Protein AF-A0ABD4TEL4-F1 (afdb_monomer_lite)

Sequence (162 aa):
MDKYVPAIMGFFGTRIMNVHFVIMKDADYSDPAYLLTTYSESMSRLLQTKRRRDISIEHDPADRIISMVSDRDDRFSFHFHFIFIPQSLEKAIVEKSLEMYRSFSRSGTAIVSEDPHKALNDIACHQGFHDKEALIRHAVRERWFRDEDWYTELIRRMTSRI

Organism: NCBI:txid106207

Secondary structure (DSSP, 8-state):
-TTTHHHHHTTTTSS--SEEEEEEEE-TT--HHHHHHHHHHHHHHHHHHTT--SEEEEEETTTTEEEEEESS-TT-EEEEEEEEESS-HHHHHHHHHHHH-GGGTTTHHHHHTS-HHHHHHHHHHHTT-SSHHHHHHHHHHTTTTTTSHHHHHHHHHHHS--

Foldseek 3Di:
DVVCLVVVVVCQVPPDFEAEDEDEEECCQPDLLVVLVVVQVVSVVVCVVVVPPQWDWDADSVQSKIKIAGVVDRRHMYIYGYQYDNHDPLLVLLVLLCVVPVVCVPPSVVLNPDDSLVSLQVSCVVVVHPGSVSSVVVCVVVVSCVVPPSVVVVVVVVPPPD

pLDDT: mean 82.78, std 11.19, range [51.12, 93.44]

Structure (mmCIF, N/CA/C/O backbone):
data_AF-A0ABD4TEL4-F1
#
_entry.id   AF-A0ABD4TEL4-F1
#
loop_
_atom_site.group_PDB
_atom_site.id
_atom_site.type_symbol
_atom_site.label_atom_id
_atom_site.label_alt_id
_atom_site.label_comp_id
_atom_site.label_asym_id
_atom_site.label_entity_id
_atom_site.label_seq_id
_atom_site.pdbx_PDB_ins_code
_atom_site.Cartn_x
_atom_site.Cartn_y
_atom_site.Cartn_z
_atom_site.occupancy
_atom_site.B_iso_or_equiv
_atom_site.auth_seq_id
_atom_site.auth_comp_id
_atom_site.auth_asym_id
_atom_site.auth_atom_id
_atom_site.pdbx_PDB_model_num
ATOM 1 N N . MET A 1 1 ? 6.627 7.604 -4.243 1.00 55.12 1 MET A N 1
ATOM 2 C CA . MET A 1 1 ? 7.483 6.577 -4.881 1.00 55.12 1 MET A CA 1
ATOM 3 C C . MET A 1 1 ? 8.765 7.196 -5.413 1.00 55.12 1 MET A C 1
ATOM 5 O O . MET A 1 1 ? 9.833 6.634 -5.213 1.00 55.12 1 MET A O 1
ATOM 9 N N . ASP A 1 2 ? 8.672 8.405 -5.955 1.00 54.28 2 ASP A N 1
ATOM 10 C CA . ASP A 1 2 ? 9.750 9.168 -6.599 1.00 54.28 2 ASP A CA 1
ATOM 11 C C . ASP A 1 2 ? 11.035 9.331 -5.776 1.00 54.28 2 ASP A C 1
ATOM 13 O O . ASP A 1 2 ? 12.112 9.466 -6.344 1.00 54.28 2 ASP A O 1
ATOM 17 N N . LYS A 1 3 ? 10.952 9.273 -4.440 1.00 59.34 3 LYS A N 1
ATOM 18 C CA . LYS A 1 3 ? 12.123 9.318 -3.552 1.00 59.34 3 LYS A CA 1
ATOM 19 C C . LYS A 1 3 ? 12.911 8.000 -3.503 1.00 59.34 3 LYS A C 1
ATOM 21 O O . LYS A 1 3 ? 14.124 8.033 -3.327 1.00 59.34 3 LYS A O 1
ATOM 26 N N . TYR A 1 4 ? 12.243 6.853 -3.642 1.00 61.16 4 TYR A N 1
ATOM 27 C CA . TYR A 1 4 ? 12.841 5.528 -3.418 1.00 61.16 4 TYR A CA 1
ATOM 28 C C . TYR A 1 4 ? 13.228 4.822 -4.714 1.00 61.16 4 TYR A C 1
ATOM 30 O O . TYR A 1 4 ? 14.255 4.151 -4.746 1.00 61.16 4 TYR A O 1
ATOM 38 N N . VAL A 1 5 ? 12.476 5.028 -5.800 1.00 65.19 5 VAL A N 1
ATOM 39 C CA . VAL A 1 5 ? 12.795 4.430 -7.108 1.00 65.19 5 VAL A CA 1
ATOM 40 C C . VAL A 1 5 ? 14.215 4.797 -7.580 1.00 65.19 5 VAL A C 1
ATOM 42 O O . VAL A 1 5 ? 14.942 3.884 -7.958 1.00 65.19 5 VAL A O 1
ATOM 45 N N . PRO A 1 6 ? 14.708 6.051 -7.463 1.00 62.44 6 PRO A N 1
ATOM 46 C CA . PRO A 1 6 ? 16.094 6.374 -7.813 1.00 62.44 6 PRO A CA 1
ATOM 47 C C . PRO A 1 6 ? 17.143 5.614 -6.990 1.00 62.44 6 PRO A C 1
ATOM 49 O O . PRO A 1 6 ? 18.202 5.288 -7.519 1.00 62.44 6 PRO A O 1
ATOM 52 N N . ALA A 1 7 ? 16.863 5.335 -5.712 1.00 66.00 7 ALA A N 1
ATOM 53 C CA . ALA A 1 7 ? 17.758 4.555 -4.861 1.00 66.00 7 ALA A CA 1
ATOM 54 C C . ALA A 1 7 ? 17.756 3.077 -5.277 1.00 66.00 7 ALA A C 1
ATOM 56 O O . ALA A 1 7 ? 18.819 2.479 -5.405 1.00 66.00 7 ALA A O 1
ATOM 57 N N . ILE A 1 8 ? 16.578 2.518 -5.573 1.00 64.81 8 ILE A N 1
ATOM 58 C CA . ILE A 1 8 ? 16.414 1.136 -6.048 1.00 64.81 8 ILE A CA 1
ATOM 59 C C . ILE A 1 8 ? 17.104 0.941 -7.410 1.00 64.81 8 ILE A C 1
ATOM 61 O O . ILE A 1 8 ? 17.803 -0.045 -7.624 1.00 64.81 8 ILE A O 1
ATOM 65 N N . MET A 1 9 ? 17.028 1.939 -8.294 1.00 64.44 9 MET A N 1
ATOM 66 C CA . MET A 1 9 ? 17.723 1.947 -9.588 1.00 64.44 9 MET A CA 1
ATOM 67 C C . MET A 1 9 ? 19.253 1.860 -9.483 1.00 64.44 9 MET A C 1
ATOM 69 O O . MET A 1 9 ? 19.904 1.408 -10.428 1.00 64.44 9 MET A O 1
ATOM 73 N N . GLY A 1 10 ? 19.834 2.300 -8.362 1.00 60.75 10 GLY A N 1
ATOM 74 C CA . GLY A 1 10 ? 21.269 2.187 -8.090 1.00 60.75 10 GLY A CA 1
ATOM 75 C C . GLY A 1 10 ? 21.739 0.748 -7.857 1.00 60.75 10 GLY A C 1
ATOM 76 O O . GLY A 1 10 ? 22.934 0.485 -7.952 1.00 60.75 10 GLY A O 1
ATOM 77 N N . PHE A 1 11 ? 20.817 -0.185 -7.595 1.00 62.38 11 PHE A N 1
ATOM 78 C CA . PHE A 1 11 ? 21.132 -1.596 -7.367 1.00 62.38 11 PHE A CA 1
ATOM 79 C C . PHE A 1 11 ? 21.108 -2.446 -8.645 1.00 62.38 11 PHE A C 1
ATOM 81 O O . PHE A 1 11 ? 21.633 -3.561 -8.630 1.00 62.38 11 PHE A O 1
ATOM 88 N N . PHE A 1 12 ? 20.566 -1.939 -9.758 1.00 58.88 12 PHE A N 1
ATOM 89 C CA . PHE A 1 12 ? 20.635 -2.627 -11.052 1.00 58.88 12 PHE A CA 1
ATOM 90 C C . PHE A 1 12 ? 22.095 -2.798 -11.494 1.00 58.88 12 PHE A C 1
ATOM 92 O O . PHE A 1 12 ? 22.794 -1.805 -11.698 1.00 58.88 12 PHE A O 1
ATOM 99 N N . GLY A 1 13 ? 22.544 -4.048 -11.651 1.00 54.66 13 GLY A N 1
ATOM 100 C CA . GLY A 1 13 ? 23.935 -4.397 -11.977 1.00 54.66 13 GLY A CA 1
ATOM 101 C C . GLY A 1 13 ? 24.850 -4.616 -10.761 1.00 54.66 13 GLY A C 1
ATOM 102 O O . GLY A 1 13 ? 26.052 -4.821 -10.928 1.00 54.66 13 GLY A O 1
ATOM 103 N N . THR A 1 14 ? 24.309 -4.584 -9.538 1.00 61.31 14 THR A N 1
ATOM 104 C CA . THR A 1 14 ? 24.995 -5.086 -8.329 1.00 61.31 14 THR A CA 1
ATOM 105 C C . THR A 1 14 ? 24.768 -6.598 -8.169 1.00 61.31 14 THR A C 1
ATOM 107 O O . THR A 1 14 ? 24.066 -7.192 -8.969 1.00 61.31 14 THR A O 1
ATOM 110 N N . ARG A 1 15 ? 25.334 -7.267 -7.151 1.00 61.31 15 ARG A N 1
ATOM 111 C CA . ARG A 1 15 ? 25.176 -8.732 -6.946 1.00 61.31 15 ARG A CA 1
ATOM 112 C C . ARG A 1 15 ? 23.744 -9.198 -6.626 1.00 61.31 15 ARG A C 1
ATOM 114 O O . ARG A 1 15 ? 23.533 -10.399 -6.486 1.00 61.31 15 ARG A O 1
ATOM 121 N N . ILE A 1 16 ? 22.796 -8.283 -6.432 1.00 64.00 16 ILE A N 1
ATOM 122 C CA . ILE A 1 16 ? 21.438 -8.620 -6.008 1.00 64.00 16 ILE A CA 1
ATOM 123 C C . ILE A 1 16 ? 20.578 -8.869 -7.251 1.00 64.00 16 ILE A C 1
ATOM 125 O O . ILE A 1 16 ? 20.446 -7.995 -8.103 1.00 64.00 16 ILE A O 1
ATOM 129 N N . MET A 1 17 ? 20.028 -10.076 -7.336 1.00 77.50 17 MET A N 1
ATOM 130 C CA . MET A 1 17 ? 19.238 -10.593 -8.455 1.00 77.50 17 MET A CA 1
ATOM 131 C C . MET A 1 17 ? 17.813 -10.854 -7.959 1.00 77.50 17 MET A C 1
ATOM 133 O O . MET A 1 17 ? 17.655 -11.239 -6.801 1.00 77.50 17 MET A O 1
ATOM 137 N N . ASN A 1 18 ? 16.812 -10.640 -8.814 1.00 82.19 18 ASN A N 1
ATOM 138 C CA . ASN A 1 18 ? 15.388 -10.907 -8.556 1.00 82.19 18 ASN A CA 1
ATOM 139 C C . ASN A 1 18 ? 14.886 -10.430 -7.178 1.00 82.19 18 ASN A C 1
ATOM 141 O O . ASN A 1 18 ? 14.655 -11.218 -6.261 1.00 82.19 18 ASN A O 1
ATOM 145 N N . VAL A 1 19 ? 14.733 -9.117 -7.007 1.00 85.94 19 VAL A N 1
ATOM 146 C CA . VAL A 1 19 ? 14.310 -8.526 -5.727 1.00 85.94 19 VAL A CA 1
ATOM 147 C C . VAL A 1 19 ? 12.814 -8.265 -5.716 1.00 85.94 19 VAL A C 1
ATOM 149 O O . VAL A 1 19 ? 12.284 -7.627 -6.620 1.00 85.94 19 VAL A O 1
ATOM 152 N N . HIS A 1 20 ? 12.145 -8.667 -4.641 1.00 86.88 20 HIS A N 1
ATOM 153 C CA . HIS A 1 20 ? 10.714 -8.454 -4.459 1.00 86.88 20 HIS A CA 1
ATOM 154 C C . HIS A 1 20 ? 10.451 -7.444 -3.343 1.00 86.88 20 HIS A C 1
ATOM 156 O O . HIS A 1 20 ? 10.895 -7.614 -2.208 1.00 86.88 20 HIS A O 1
ATOM 162 N N . PHE A 1 21 ? 9.703 -6.393 -3.663 1.00 87.44 21 PHE A N 1
ATOM 163 C CA . PHE A 1 21 ? 9.213 -5.410 -2.706 1.00 87.44 21 PHE A CA 1
ATOM 164 C C . PHE A 1 21 ? 7.707 -5.550 -2.550 1.00 87.44 21 PHE A C 1
ATOM 166 O O . PHE A 1 21 ? 6.975 -5.516 -3.537 1.00 87.44 21 PHE A O 1
ATOM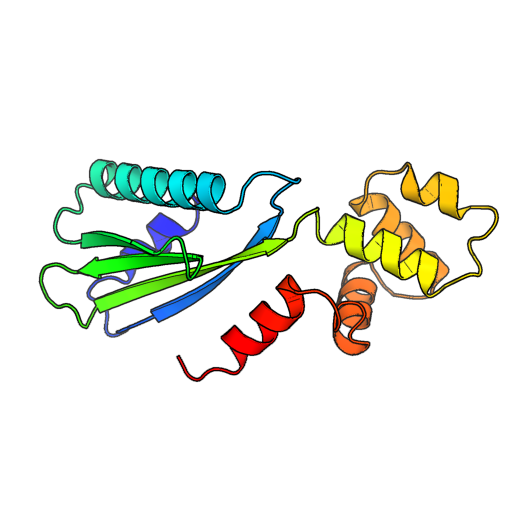 173 N N . VAL A 1 22 ? 7.240 -5.623 -1.307 1.00 89.38 22 VAL A N 1
ATOM 174 C CA . VAL A 1 22 ? 5.821 -5.463 -0.985 1.00 89.38 22 VAL A CA 1
ATOM 175 C C . VAL A 1 22 ? 5.578 -3.997 -0.650 1.00 89.38 22 VAL A C 1
ATOM 177 O O . VAL A 1 22 ? 6.208 -3.446 0.253 1.00 89.38 22 VAL A O 1
ATOM 180 N N . ILE A 1 23 ? 4.691 -3.352 -1.402 1.00 89.69 23 ILE A N 1
ATOM 181 C CA . ILE A 1 23 ? 4.377 -1.933 -1.267 1.00 89.69 23 ILE A CA 1
ATOM 182 C C . ILE A 1 23 ? 2.939 -1.787 -0.804 1.00 89.69 23 ILE A C 1
ATOM 184 O O . ILE A 1 23 ? 2.006 -2.083 -1.543 1.0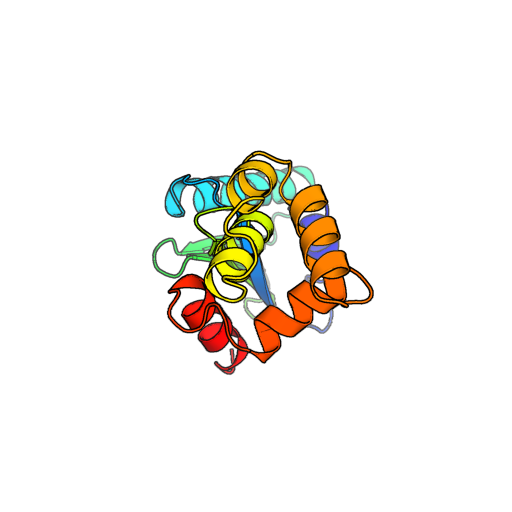0 89.69 23 ILE A O 1
ATOM 188 N N . MET A 1 24 ? 2.770 -1.258 0.403 1.00 88.44 24 MET A N 1
ATOM 189 C CA . MET A 1 24 ? 1.460 -0.898 0.933 1.00 88.44 24 MET A CA 1
ATOM 190 C C . MET A 1 24 ? 1.163 0.572 0.643 1.00 88.44 24 MET A C 1
ATOM 192 O O . MET A 1 24 ? 2.006 1.447 0.883 1.00 88.44 24 MET A O 1
ATOM 196 N N . LYS A 1 25 ? -0.023 0.839 0.095 1.00 90.00 25 LYS A N 1
ATOM 197 C CA . LYS A 1 25 ? -0.489 2.189 -0.224 1.00 90.00 25 LYS A CA 1
ATOM 198 C C . LYS A 1 25 ? -1.952 2.373 0.121 1.00 90.00 25 LYS A C 1
ATOM 200 O O . LYS A 1 25 ? -2.767 1.520 -0.204 1.00 90.00 25 LYS A O 1
ATOM 205 N N . ASP A 1 26 ? -2.264 3.524 0.695 1.00 89.19 26 ASP A N 1
ATOM 206 C CA . ASP A 1 26 ? -3.639 3.985 0.827 1.00 89.19 26 ASP A CA 1
ATOM 207 C C . ASP A 1 26 ? -4.174 4.318 -0.573 1.00 89.19 26 ASP A C 1
ATOM 209 O O . ASP A 1 26 ? -3.488 4.959 -1.377 1.00 89.19 26 ASP A O 1
ATOM 213 N N . ALA A 1 27 ? -5.362 3.808 -0.890 1.00 88.06 27 ALA A N 1
ATOM 214 C CA . ALA A 1 27 ? -6.033 4.043 -2.163 1.00 88.06 27 ALA A CA 1
ATOM 215 C C . ALA A 1 27 ? -6.961 5.257 -2.116 1.00 88.06 27 ALA A C 1
ATOM 217 O O . ALA A 1 27 ? -7.311 5.787 -3.168 1.00 88.06 27 ALA A O 1
ATOM 218 N N . ASP A 1 28 ? -7.393 5.660 -0.917 1.00 85.25 28 ASP A N 1
ATOM 219 C CA . ASP A 1 28 ? -8.412 6.690 -0.699 1.00 85.25 28 ASP A CA 1
ATOM 220 C C . ASP A 1 28 ? -9.629 6.491 -1.617 1.00 85.25 28 ASP A C 1
ATOM 222 O O . ASP A 1 28 ? -10.120 7.420 -2.255 1.00 85.25 28 ASP A O 1
ATOM 226 N N . TYR A 1 29 ? -10.085 5.238 -1.716 1.00 83.62 29 TYR A N 1
ATOM 227 C CA . TYR A 1 29 ? -11.177 4.776 -2.579 1.00 83.62 29 TYR 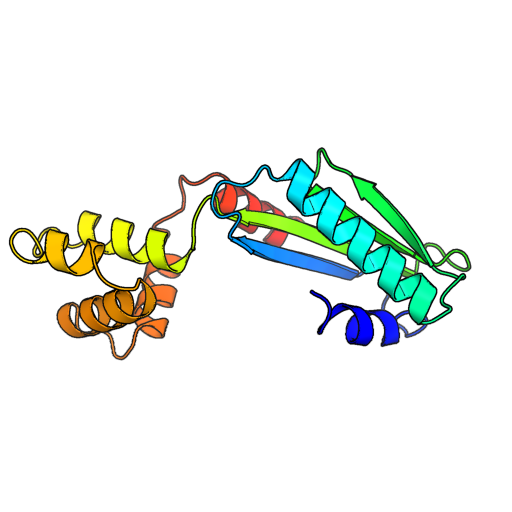A CA 1
ATOM 228 C C . TYR A 1 29 ? -10.958 4.943 -4.093 1.00 83.62 29 TYR A C 1
ATOM 230 O O . TYR A 1 29 ? -11.886 4.739 -4.877 1.00 83.62 29 TYR A O 1
ATOM 238 N N . SER A 1 30 ? -9.740 5.263 -4.528 1.00 89.25 30 SER A N 1
ATOM 239 C CA . SER A 1 30 ? -9.367 5.253 -5.944 1.00 89.25 30 SER A CA 1
ATOM 240 C C . SER A 1 30 ? -9.272 3.824 -6.479 1.00 89.25 30 SER A C 1
ATOM 242 O O . SER A 1 30 ? -8.913 2.894 -5.755 1.00 89.25 30 SER A O 1
ATOM 244 N N . ASP A 1 31 ? -9.536 3.659 -7.775 1.00 89.81 31 ASP A N 1
ATOM 245 C CA . ASP A 1 31 ? -9.389 2.373 -8.458 1.00 89.81 31 ASP A CA 1
ATOM 246 C C . ASP A 1 31 ? -7.917 1.891 -8.435 1.00 89.81 31 ASP A C 1
ATOM 248 O O . ASP A 1 31 ? -7.032 2.588 -8.950 1.00 89.81 31 ASP A O 1
ATOM 252 N N . PRO A 1 32 ? -7.628 0.695 -7.880 1.00 88.94 32 PRO A N 1
ATOM 253 C CA . PRO A 1 32 ? -6.292 0.104 -7.883 1.00 88.94 32 PRO A CA 1
ATOM 254 C C . PRO A 1 32 ? -5.631 0.022 -9.263 1.00 88.94 32 PRO A C 1
ATOM 256 O O . PRO A 1 32 ? -4.422 0.234 -9.360 1.00 88.94 32 PRO A O 1
ATOM 259 N N . ALA A 1 33 ? -6.390 -0.266 -10.327 1.00 89.69 33 ALA A N 1
ATOM 260 C CA . ALA A 1 33 ? -5.825 -0.393 -11.674 1.00 89.69 33 ALA A CA 1
ATOM 261 C C . ALA A 1 33 ? -5.336 0.962 -12.210 1.00 89.69 33 ALA A C 1
ATOM 263 O O . ALA A 1 33 ? -4.245 1.069 -12.785 1.00 89.69 33 ALA A O 1
ATOM 264 N N . TYR A 1 34 ? -6.107 2.018 -11.951 1.00 90.88 34 TYR A N 1
ATOM 265 C CA . TYR A 1 34 ? -5.714 3.392 -12.245 1.00 90.88 34 TYR A CA 1
ATOM 266 C C . TYR A 1 34 ? -4.460 3.818 -11.463 1.00 90.88 34 TYR A C 1
ATOM 268 O O . TYR A 1 34 ? -3.515 4.368 -12.042 1.00 90.88 34 TYR A O 1
ATOM 276 N N . LEU A 1 35 ? -4.408 3.525 -10.158 1.00 91.06 35 LEU A N 1
ATOM 277 C CA . LEU A 1 35 ? -3.244 3.842 -9.323 1.00 91.06 35 LEU A CA 1
ATOM 278 C C . LEU A 1 35 ? -1.985 3.130 -9.824 1.00 91.06 35 LEU A C 1
ATOM 280 O O . LEU A 1 35 ? -0.930 3.751 -9.952 1.00 91.06 35 LEU A O 1
ATOM 284 N N . LEU A 1 36 ? -2.093 1.840 -10.140 1.00 91.69 36 LEU A N 1
ATOM 285 C CA . LEU A 1 36 ? -0.979 1.037 -10.635 1.00 91.69 36 LEU A CA 1
ATOM 286 C C . LEU A 1 36 ? -0.441 1.564 -11.971 1.00 91.69 36 LEU A C 1
ATOM 288 O O . LEU A 1 36 ? 0.771 1.729 -12.123 1.00 91.69 36 LEU A O 1
ATOM 292 N N . THR A 1 37 ? -1.337 1.936 -12.889 1.00 91.31 37 THR A N 1
ATOM 293 C CA . THR A 1 37 ? -0.972 2.586 -14.157 1.00 91.31 37 THR A CA 1
ATOM 294 C C . THR A 1 37 ? -0.208 3.887 -13.900 1.00 91.31 37 THR A C 1
ATOM 296 O O . THR A 1 37 ? 0.883 4.084 -14.433 1.00 91.31 37 THR A O 1
ATOM 299 N N . THR A 1 38 ? -0.705 4.727 -12.988 1.00 91.00 38 THR A N 1
ATOM 300 C CA . THR A 1 38 ? -0.052 5.991 -12.607 1.00 91.00 38 THR A CA 1
ATOM 301 C C . THR A 1 38 ? 1.356 5.768 -12.039 1.00 91.00 38 THR A C 1
ATOM 303 O O . THR A 1 38 ? 2.296 6.507 -12.360 1.00 91.00 38 THR A O 1
ATOM 306 N N . TYR A 1 39 ? 1.540 4.736 -11.209 1.00 91.00 39 TYR A N 1
ATOM 307 C CA . TYR A 1 39 ? 2.857 4.369 -10.686 1.00 91.00 39 TYR A CA 1
ATOM 308 C C . TYR A 1 39 ? 3.797 3.880 -11.793 1.00 91.00 39 TYR A C 1
ATOM 310 O O . TYR A 1 39 ? 4.951 4.314 -11.830 1.00 91.00 39 TYR A O 1
ATOM 318 N N . SER A 1 40 ? 3.314 3.036 -12.706 1.00 91.38 40 SER A N 1
ATOM 319 C CA . SER A 1 40 ? 4.095 2.505 -13.832 1.00 91.38 40 SER A CA 1
ATOM 320 C C . SER A 1 40 ? 4.573 3.614 -14.777 1.00 91.38 40 SER A C 1
ATOM 322 O O . SER A 1 40 ? 5.758 3.693 -15.122 1.00 91.38 40 SER A O 1
ATOM 324 N N . GLU A 1 41 ? 3.691 4.557 -15.115 1.00 91.25 41 GLU A N 1
ATOM 325 C CA . GLU A 1 41 ? 4.034 5.727 -15.927 1.00 91.25 41 GLU A CA 1
ATOM 326 C C . GLU A 1 41 ? 5.064 6.627 -15.235 1.00 91.25 41 GLU A C 1
ATOM 328 O O . GLU A 1 41 ? 6.010 7.109 -15.867 1.00 91.25 41 GLU A O 1
ATOM 333 N N . SER A 1 42 ? 4.916 6.835 -13.924 1.00 89.50 42 SER A N 1
ATOM 334 C CA . SER A 1 42 ? 5.847 7.644 -13.131 1.00 89.50 42 SER A CA 1
ATOM 335 C C . SER A 1 42 ? 7.242 7.014 -13.081 1.00 89.50 42 SER A C 1
ATOM 337 O O . SER A 1 42 ? 8.243 7.709 -13.281 1.00 89.50 42 SER A O 1
ATOM 339 N N . MET A 1 43 ? 7.325 5.692 -12.890 1.00 88.56 43 MET A N 1
ATOM 340 C CA . MET A 1 43 ? 8.590 4.953 -12.969 1.00 88.56 43 MET A CA 1
ATOM 341 C C . MET A 1 43 ? 9.212 5.051 -14.366 1.00 88.56 43 MET A C 1
ATOM 343 O O . MET A 1 43 ? 10.404 5.337 -14.487 1.00 88.56 43 MET A O 1
ATOM 347 N N . SER A 1 44 ? 8.406 4.900 -15.419 1.00 89.12 44 SER A N 1
ATOM 348 C CA . SER A 1 44 ? 8.857 5.003 -16.813 1.00 89.12 44 SER A CA 1
ATOM 349 C C . SER A 1 44 ? 9.440 6.378 -17.122 1.00 89.12 44 SER A C 1
ATOM 351 O O . SER A 1 44 ? 10.542 6.495 -17.664 1.00 89.12 44 SER A O 1
ATOM 353 N N . ARG A 1 45 ? 8.752 7.443 -16.701 1.00 88.62 45 ARG A N 1
ATOM 354 C CA . ARG A 1 45 ? 9.228 8.823 -16.851 1.00 88.62 45 ARG A CA 1
ATOM 355 C C . ARG A 1 45 ? 10.537 9.053 -16.100 1.00 88.62 45 ARG A C 1
ATOM 357 O O . ARG A 1 45 ? 11.428 9.745 -16.601 1.00 88.62 45 ARG A O 1
ATOM 364 N N . LEU A 1 46 ? 10.689 8.458 -14.919 1.00 85.81 46 LEU A N 1
ATOM 365 C CA . LEU A 1 46 ? 11.919 8.554 -14.141 1.00 85.81 46 LEU A CA 1
ATOM 366 C C . LEU A 1 46 ? 13.093 7.844 -14.838 1.00 85.81 46 LEU A C 1
ATOM 368 O O . LEU A 1 46 ? 14.174 8.432 -14.924 1.00 85.81 46 LEU A O 1
ATOM 372 N N . LEU A 1 47 ? 12.886 6.639 -15.385 1.00 84.88 47 LEU A N 1
ATOM 373 C CA . LEU A 1 47 ? 13.898 5.916 -16.170 1.00 84.88 47 LEU A CA 1
ATOM 374 C C . LEU A 1 47 ? 14.381 6.741 -17.366 1.00 84.88 47 LEU A C 1
ATOM 376 O O . LEU A 1 47 ? 15.589 6.918 -17.557 1.00 84.88 47 LEU A O 1
ATOM 380 N N . GLN A 1 48 ? 13.437 7.312 -18.121 1.00 85.75 48 GLN A N 1
ATOM 381 C CA . GLN A 1 48 ? 13.726 8.196 -19.251 1.00 85.75 48 GLN A CA 1
ATOM 382 C C . GLN A 1 48 ? 14.547 9.414 -18.813 1.00 85.75 48 GLN A C 1
ATOM 384 O O . GLN A 1 48 ? 15.593 9.702 -19.399 1.00 85.75 48 GLN A O 1
ATOM 389 N N . THR A 1 49 ? 14.129 10.084 -17.736 1.00 86.12 49 THR A N 1
ATOM 390 C CA . THR A 1 49 ? 14.832 11.249 -17.172 1.00 86.12 49 THR A CA 1
ATOM 391 C C . THR A 1 49 ? 16.266 10.905 -16.758 1.00 86.12 49 THR A C 1
ATOM 393 O O . THR A 1 49 ? 17.191 11.687 -16.975 1.00 86.12 49 THR A O 1
ATOM 396 N N . LYS A 1 50 ? 16.478 9.708 -16.201 1.00 82.56 50 LYS A N 1
ATOM 397 C CA . LYS A 1 50 ? 17.798 9.196 -15.801 1.00 82.56 50 LYS A CA 1
ATOM 398 C C . LYS A 1 50 ? 18.584 8.552 -16.948 1.00 82.56 50 LYS A C 1
ATOM 400 O O . LYS A 1 50 ? 19.690 8.071 -16.713 1.00 82.56 50 LYS A O 1
ATOM 405 N N . ARG A 1 51 ? 18.048 8.561 -18.175 1.00 84.50 51 ARG A N 1
ATOM 406 C CA . ARG A 1 51 ? 18.640 7.963 -19.385 1.00 84.50 51 ARG A CA 1
ATOM 407 C C . ARG A 1 51 ? 18.973 6.470 -19.238 1.00 84.50 51 ARG A C 1
ATOM 409 O O . ARG A 1 51 ? 19.898 5.982 -19.886 1.00 84.50 51 ARG A O 1
ATOM 416 N N . ARG A 1 52 ? 18.216 5.740 -18.416 1.00 81.44 52 ARG A N 1
ATOM 417 C CA . ARG A 1 52 ? 18.328 4.282 -18.271 1.00 81.44 52 ARG A CA 1
ATOM 418 C C . ARG A 1 52 ? 17.478 3.619 -19.349 1.00 81.44 52 ARG A C 1
ATOM 420 O O . ARG A 1 52 ? 16.270 3.506 -19.201 1.00 81.44 52 ARG A O 1
ATOM 427 N N . ARG A 1 53 ? 18.121 3.283 -20.469 1.00 82.62 53 ARG A N 1
ATOM 428 C CA . ARG A 1 53 ? 17.510 2.592 -21.624 1.00 82.62 53 ARG A CA 1
ATOM 429 C C . ARG A 1 53 ? 17.766 1.084 -21.616 1.00 82.62 53 ARG A C 1
ATOM 431 O O . ARG A 1 53 ? 17.483 0.424 -22.597 1.00 82.62 53 ARG A O 1
ATOM 438 N N . ASP A 1 54 ? 18.415 0.604 -20.563 1.00 85.62 54 ASP A N 1
ATOM 439 C CA . ASP A 1 54 ? 18.807 -0.781 -20.310 1.00 85.62 54 ASP A CA 1
ATOM 440 C C . ASP A 1 54 ? 17.829 -1.504 -19.370 1.00 85.62 54 ASP A C 1
ATOM 442 O O . ASP A 1 54 ? 18.159 -2.571 -18.848 1.00 85.62 54 ASP A O 1
ATOM 446 N N . ILE A 1 55 ? 16.693 -0.870 -19.076 1.00 87.81 55 ILE A N 1
ATOM 447 C CA . ILE A 1 55 ? 15.672 -1.349 -18.153 1.00 87.81 55 ILE A CA 1
ATOM 448 C C . ILE A 1 55 ? 14.309 -1.153 -18.813 1.00 87.81 55 ILE A C 1
ATOM 450 O O . ILE A 1 55 ? 13.936 -0.020 -19.134 1.00 87.81 55 ILE A O 1
ATOM 454 N N . SER A 1 56 ? 13.557 -2.239 -18.913 1.00 89.31 56 SER A N 1
ATOM 455 C CA . SER A 1 56 ? 12.154 -2.255 -19.304 1.00 89.31 56 SER A CA 1
ATOM 456 C C . SER A 1 56 ? 11.245 -2.265 -18.078 1.00 89.31 56 SER A C 1
ATOM 458 O O . SER A 1 56 ? 11.607 -2.779 -17.016 1.00 89.31 56 SER A O 1
ATOM 460 N N . ILE A 1 57 ? 10.058 -1.672 -18.221 1.00 90.44 57 ILE A N 1
ATOM 461 C CA . ILE A 1 57 ? 8.989 -1.757 -17.223 1.00 90.44 57 ILE A CA 1
ATOM 462 C C . ILE A 1 57 ? 7.886 -2.644 -17.773 1.00 90.44 57 ILE A C 1
ATOM 464 O O . ILE A 1 57 ? 7.343 -2.382 -18.844 1.00 90.44 57 ILE A O 1
ATOM 468 N N . GLU A 1 58 ? 7.539 -3.658 -16.997 1.00 91.00 58 GLU A N 1
ATOM 469 C CA . GLU A 1 58 ? 6.404 -4.533 -17.237 1.00 91.00 58 GLU A CA 1
ATOM 470 C C . GLU A 1 58 ? 5.337 -4.266 -16.179 1.00 91.00 58 GLU A C 1
ATOM 472 O O . GLU A 1 58 ? 5.630 -3.931 -15.027 1.00 91.00 58 GLU A O 1
ATOM 477 N N . HIS A 1 59 ? 4.081 -4.400 -16.581 1.00 87.38 59 HIS A N 1
ATOM 478 C CA . HIS A 1 59 ? 2.924 -4.090 -15.758 1.00 87.38 59 HIS A CA 1
ATOM 479 C C . HIS A 1 59 ? 1.940 -5.252 -15.841 1.00 87.38 59 HIS A C 1
ATOM 481 O O . HIS A 1 59 ? 1.456 -5.563 -16.928 1.00 87.38 59 HIS A O 1
ATOM 487 N N . ASP A 1 60 ? 1.642 -5.857 -14.692 1.00 87.50 60 ASP A N 1
ATOM 488 C CA . ASP A 1 60 ? 0.597 -6.864 -14.534 1.00 87.50 60 ASP A CA 1
ATOM 489 C C . ASP A 1 60 ? -0.526 -6.294 -13.647 1.00 87.50 60 ASP A C 1
ATOM 491 O O . ASP A 1 60 ? -0.403 -6.269 -12.414 1.00 87.50 60 ASP A O 1
ATOM 495 N N . PRO A 1 61 ? -1.622 -5.803 -14.255 1.00 82.56 61 PRO A N 1
ATOM 496 C CA . PRO A 1 61 ? -2.746 -5.247 -13.514 1.00 82.56 61 PRO A CA 1
ATOM 497 C C . PRO A 1 61 ? -3.498 -6.281 -12.676 1.00 82.56 61 PRO A C 1
ATOM 499 O O . PRO A 1 61 ? -4.054 -5.921 -11.637 1.00 82.56 61 PRO A O 1
ATOM 502 N N . ALA A 1 62 ? -3.540 -7.540 -13.123 1.00 83.88 62 ALA A N 1
ATOM 503 C CA . ALA A 1 62 ? -4.306 -8.589 -12.459 1.00 83.88 62 ALA A CA 1
ATOM 504 C C . ALA A 1 62 ? -3.653 -8.957 -11.124 1.00 83.88 62 ALA A C 1
ATOM 506 O O . ALA A 1 62 ? -4.332 -9.028 -10.100 1.00 83.88 62 ALA A O 1
ATOM 507 N N . ASP A 1 63 ? -2.325 -9.083 -11.126 1.00 85.06 63 ASP A N 1
ATOM 508 C CA . ASP A 1 63 ? -1.551 -9.405 -9.928 1.00 85.06 63 ASP A CA 1
ATOM 509 C C . ASP A 1 63 ? -1.076 -8.181 -9.137 1.00 85.06 63 ASP A C 1
ATOM 511 O O . ASP A 1 63 ? -0.477 -8.331 -8.067 1.00 85.06 63 ASP A O 1
ATOM 515 N N . ARG A 1 64 ? -1.373 -6.973 -9.630 1.00 90.56 64 ARG A N 1
ATOM 516 C CA . ARG A 1 64 ? -0.955 -5.681 -9.064 1.00 90.56 64 ARG A CA 1
ATOM 517 C C . ARG A 1 64 ? 0.563 -5.543 -8.952 1.00 90.56 64 ARG A C 1
ATOM 519 O O . ARG A 1 64 ? 1.087 -5.054 -7.946 1.00 90.56 64 ARG A O 1
ATOM 526 N N . ILE A 1 65 ? 1.271 -5.983 -9.990 1.00 91.75 65 ILE A N 1
ATOM 527 C CA . ILE A 1 65 ? 2.734 -5.997 -10.033 1.00 91.75 65 ILE A CA 1
ATOM 528 C C . ILE A 1 65 ? 3.240 -4.996 -11.067 1.00 91.75 65 ILE A C 1
ATOM 530 O O . ILE A 1 65 ? 2.743 -4.914 -12.190 1.00 91.75 65 ILE A O 1
ATOM 534 N N . ILE A 1 66 ? 4.281 -4.259 -10.689 1.00 93.44 66 ILE A N 1
ATOM 535 C CA . ILE A 1 66 ? 5.149 -3.556 -11.635 1.00 93.44 66 ILE A CA 1
ATOM 536 C C . ILE A 1 66 ? 6.524 -4.204 -11.546 1.00 93.44 66 ILE A C 1
ATOM 538 O O . ILE A 1 66 ? 7.079 -4.309 -10.454 1.00 93.44 66 ILE A O 1
ATOM 542 N N . SER A 1 67 ? 7.081 -4.623 -12.675 1.00 92.44 67 SER A N 1
ATOM 543 C CA . SER A 1 67 ? 8.424 -5.195 -12.744 1.00 92.44 67 SER A CA 1
ATOM 544 C C . SER A 1 67 ? 9.341 -4.245 -13.494 1.00 92.44 67 SER A C 1
ATOM 546 O O . SER A 1 67 ? 8.983 -3.714 -14.539 1.00 92.44 67 SER A O 1
ATOM 548 N N . MET A 1 68 ? 10.537 -4.032 -12.966 1.00 90.81 68 MET A N 1
ATOM 549 C CA . MET A 1 68 ? 11.634 -3.400 -13.684 1.00 90.81 68 MET A CA 1
ATOM 550 C C . MET A 1 68 ? 12.642 -4.494 -14.024 1.00 90.81 68 MET A C 1
ATOM 552 O O . MET A 1 68 ? 13.181 -5.119 -13.112 1.00 90.81 68 MET A O 1
ATOM 556 N N . VAL A 1 69 ? 12.896 -4.729 -15.307 1.00 90.00 69 VAL A N 1
ATOM 557 C CA . VAL A 1 69 ? 13.727 -5.842 -15.793 1.00 90.00 69 VAL A CA 1
ATOM 558 C C . VAL A 1 69 ? 14.876 -5.278 -16.610 1.00 90.00 69 VAL A C 1
ATOM 560 O O . VAL A 1 69 ? 14.666 -4.380 -17.422 1.00 90.00 69 VAL A O 1
ATOM 563 N N . SER A 1 70 ? 16.102 -5.753 -16.387 1.00 87.00 70 SER A N 1
ATOM 564 C CA . SER A 1 70 ? 17.220 -5.338 -17.231 1.00 87.00 70 SER A CA 1
ATOM 565 C C . SER A 1 70 ? 17.155 -6.005 -18.602 1.00 87.00 70 SER A C 1
ATOM 567 O O . SER A 1 70 ? 17.102 -7.225 -18.704 1.00 87.00 70 SER A O 1
ATOM 569 N N . ASP A 1 71 ? 17.301 -5.209 -19.660 1.00 85.88 71 ASP A N 1
ATOM 570 C CA . ASP A 1 71 ? 17.329 -5.706 -21.043 1.00 85.88 71 ASP A CA 1
ATOM 571 C C . ASP A 1 71 ? 18.629 -6.459 -21.378 1.00 85.88 71 ASP A C 1
ATOM 573 O O . ASP A 1 71 ? 18.758 -7.067 -22.439 1.00 85.88 71 ASP A O 1
ATOM 577 N N . ARG A 1 72 ? 19.642 -6.365 -20.505 1.00 83.75 72 ARG A N 1
ATOM 578 C CA . ARG A 1 72 ? 20.964 -6.980 -20.707 1.00 83.75 72 ARG A CA 1
ATOM 579 C C . ARG A 1 72 ? 21.090 -8.352 -20.060 1.00 83.75 72 ARG A C 1
ATOM 581 O O . ARG A 1 72 ? 21.899 -9.152 -20.520 1.00 83.75 72 ARG A O 1
ATOM 588 N N . ASP A 1 73 ? 20.367 -8.573 -18.969 1.00 81.38 73 ASP A N 1
ATOM 589 C CA . ASP A 1 73 ? 20.410 -9.790 -18.163 1.00 81.38 73 ASP A CA 1
ATOM 590 C C . ASP A 1 73 ? 19.134 -9.829 -17.311 1.00 81.38 73 ASP A C 1
ATOM 592 O O . ASP A 1 73 ? 18.990 -9.087 -16.336 1.00 81.38 73 ASP A O 1
ATOM 596 N N . ASP A 1 74 ? 18.194 -10.672 -17.733 1.00 76.56 74 ASP A N 1
ATOM 597 C CA . ASP A 1 74 ? 16.841 -10.808 -17.181 1.00 76.56 74 ASP A CA 1
ATOM 598 C C . ASP A 1 74 ? 16.824 -11.250 -15.713 1.00 76.56 74 ASP A C 1
ATOM 600 O O . ASP A 1 74 ? 15.862 -10.996 -14.991 1.00 76.56 74 ASP A O 1
ATOM 604 N N . ARG A 1 75 ? 17.928 -11.826 -15.234 1.00 81.31 75 ARG A N 1
ATOM 605 C CA . ARG A 1 75 ? 18.120 -12.181 -13.828 1.00 81.31 75 ARG A CA 1
ATOM 606 C C . ARG A 1 75 ? 18.242 -10.954 -12.915 1.00 81.31 75 ARG A C 1
ATOM 608 O O . ARG A 1 75 ? 18.208 -11.081 -11.689 1.00 81.31 75 ARG A O 1
ATOM 615 N N . PHE A 1 76 ? 18.438 -9.764 -13.483 1.00 85.56 76 PHE A N 1
ATOM 616 C CA . PHE A 1 76 ? 18.333 -8.503 -12.756 1.00 85.56 76 PHE A CA 1
ATOM 617 C C . PHE A 1 76 ? 16.943 -7.912 -12.942 1.00 85.56 76 PHE A C 1
ATOM 619 O O . PHE A 1 76 ? 16.725 -7.032 -13.780 1.00 85.56 76 PHE A O 1
ATOM 626 N N . SER A 1 77 ? 16.023 -8.366 -12.099 1.00 88.00 77 SER A N 1
ATOM 627 C CA . SER A 1 77 ? 14.682 -7.814 -11.994 1.00 88.00 77 SER A CA 1
ATOM 628 C C . SER A 1 77 ? 14.385 -7.286 -10.590 1.00 88.00 77 SER A C 1
ATOM 630 O O . SER A 1 77 ? 14.919 -7.747 -9.575 1.00 88.00 77 SER A O 1
ATOM 632 N N . PHE A 1 78 ? 13.508 -6.288 -10.537 1.00 89.19 78 PHE A N 1
ATOM 633 C CA . PHE A 1 78 ? 12.904 -5.790 -9.311 1.00 89.19 78 PHE A CA 1
ATOM 634 C C . PHE A 1 78 ? 11.394 -5.796 -9.495 1.00 89.19 78 PHE A C 1
ATOM 636 O O . PHE A 1 78 ? 10.874 -5.161 -10.411 1.00 89.19 78 PHE A O 1
ATOM 643 N N . HIS A 1 79 ? 10.694 -6.497 -8.617 1.00 90.25 79 HIS A N 1
ATOM 644 C CA . HIS A 1 79 ? 9.254 -6.681 -8.675 1.00 90.25 79 HIS A CA 1
ATOM 645 C C . HIS A 1 79 ? 8.594 -5.942 -7.516 1.00 90.25 79 HIS A C 1
ATOM 647 O O . HIS A 1 79 ? 8.893 -6.189 -6.348 1.00 90.25 79 HIS A O 1
ATOM 653 N N . PHE A 1 80 ? 7.673 -5.047 -7.836 1.00 91.94 80 PHE A N 1
ATOM 654 C CA . PHE A 1 80 ? 6.917 -4.248 -6.885 1.00 91.94 80 PHE A CA 1
ATOM 655 C C . PHE A 1 80 ? 5.491 -4.783 -6.803 1.00 91.94 80 PHE A C 1
ATOM 657 O O . PHE A 1 80 ? 4.719 -4.631 -7.744 1.00 91.94 80 PHE A O 1
ATOM 664 N N . HIS A 1 81 ? 5.153 -5.403 -5.677 1.00 92.25 81 HIS A N 1
ATOM 665 C CA . HIS A 1 81 ? 3.849 -6.005 -5.399 1.00 92.25 81 HIS A CA 1
ATOM 666 C C . HIS A 1 81 ? 3.015 -4.993 -4.624 1.00 92.25 81 HIS A C 1
ATOM 668 O O . HIS A 1 81 ? 3.313 -4.715 -3.460 1.00 92.25 81 HIS A O 1
ATOM 674 N N . PHE A 1 82 ? 2.006 -4.408 -5.263 1.00 92.06 82 PHE A N 1
ATOM 675 C CA . PHE A 1 82 ? 1.189 -3.371 -4.645 1.00 92.06 82 PHE A CA 1
ATOM 676 C C . PHE A 1 82 ? -0.006 -3.963 -3.905 1.00 92.06 82 PHE A C 1
ATOM 678 O O . PHE A 1 82 ? -0.832 -4.684 -4.463 1.00 92.06 82 PHE A O 1
ATOM 685 N N . ILE A 1 83 ? -0.133 -3.571 -2.643 1.00 92.12 83 ILE A N 1
ATOM 686 C CA . ILE A 1 83 ? -1.291 -3.839 -1.803 1.00 92.12 83 ILE A CA 1
ATOM 687 C C . ILE A 1 83 ? -1.932 -2.495 -1.491 1.00 92.12 83 ILE A C 1
ATOM 689 O O . ILE A 1 83 ? -1.366 -1.660 -0.783 1.00 92.12 83 ILE A O 1
ATOM 693 N N . PHE A 1 84 ? -3.113 -2.292 -2.062 1.00 90.94 84 PHE A N 1
ATOM 694 C CA . PHE A 1 84 ? -3.894 -1.082 -1.882 1.00 90.94 84 PHE A CA 1
ATOM 695 C C . PHE A 1 84 ? -4.875 -1.266 -0.730 1.00 90.94 84 PHE A C 1
ATOM 697 O O . PHE A 1 84 ? -5.727 -2.154 -0.774 1.00 90.94 84 PHE A O 1
ATOM 704 N N . ILE A 1 85 ? -4.741 -0.433 0.295 1.00 90.00 85 ILE A N 1
ATOM 705 C CA . ILE A 1 85 ? -5.665 -0.366 1.422 1.00 90.00 85 ILE A CA 1
ATOM 706 C C . ILE A 1 85 ? -6.791 0.590 1.003 1.00 90.00 85 ILE A C 1
ATOM 708 O O . ILE A 1 85 ? -6.485 1.715 0.606 1.00 90.00 85 ILE A O 1
ATOM 712 N N . PRO A 1 86 ? -8.075 0.182 1.038 1.00 84.25 86 PRO A N 1
ATOM 713 C CA . PRO A 1 86 ? -9.175 0.991 0.497 1.00 84.25 86 PRO A CA 1
ATOM 714 C C . PRO A 1 86 ? -9.262 2.405 1.084 1.00 84.25 86 PRO A C 1
ATOM 716 O O . PRO A 1 86 ? -9.602 3.351 0.380 1.00 84.25 86 PRO A O 1
ATOM 719 N N . GLN A 1 87 ? -8.906 2.544 2.359 1.00 85.06 87 GLN A N 1
ATOM 720 C CA . GLN A 1 87 ? -8.791 3.809 3.077 1.00 85.06 87 GLN A CA 1
ATOM 721 C C . GLN A 1 87 ? -7.446 3.891 3.799 1.00 85.06 87 GLN A C 1
ATOM 723 O O . GLN A 1 87 ? -6.714 2.905 3.845 1.00 85.06 87 GLN A O 1
ATOM 728 N N . SER A 1 88 ? -7.151 5.035 4.420 1.00 85.94 88 SER A N 1
ATOM 729 C CA . SER A 1 88 ? -5.977 5.163 5.285 1.00 85.94 88 SER A CA 1
ATOM 730 C C . SER A 1 88 ? -5.928 4.069 6.355 1.00 85.94 88 SER A C 1
ATOM 732 O O . SER A 1 88 ? -6.899 3.865 7.095 1.00 85.94 88 SER A O 1
ATOM 734 N N . LEU A 1 89 ? -4.776 3.400 6.475 1.00 85.88 89 LEU A N 1
ATOM 735 C CA . LEU A 1 89 ? -4.540 2.419 7.537 1.00 85.88 89 LEU A CA 1
ATOM 736 C C . LEU A 1 89 ? -4.764 3.022 8.931 1.00 85.88 89 LEU A C 1
ATOM 738 O O . LEU A 1 89 ? -5.325 2.358 9.800 1.00 85.88 89 LEU A O 1
ATOM 742 N N . GLU A 1 90 ? -4.371 4.282 9.142 1.00 88.06 90 GLU A N 1
ATOM 743 C CA . GLU A 1 90 ? -4.588 4.974 10.417 1.00 88.06 90 GLU A CA 1
ATOM 744 C C . GLU A 1 90 ? -6.082 5.053 10.744 1.00 88.06 90 GLU A C 1
ATOM 746 O O . GLU A 1 90 ? -6.503 4.669 11.835 1.00 88.06 90 GLU A O 1
ATOM 751 N N . LYS A 1 91 ? -6.898 5.458 9.764 1.00 87.88 91 LYS A N 1
ATOM 752 C CA . LYS A 1 91 ? -8.355 5.524 9.908 1.00 87.88 91 LYS A CA 1
ATOM 753 C C . LYS A 1 91 ? -8.964 4.149 10.202 1.00 87.88 91 LYS A C 1
ATOM 755 O O . LYS A 1 91 ? -9.781 4.030 11.112 1.00 87.88 91 LYS A O 1
ATOM 760 N N . ALA A 1 92 ? -8.518 3.105 9.503 1.00 88.19 92 ALA A N 1
ATOM 761 C CA . ALA A 1 92 ? -8.983 1.739 9.747 1.00 88.19 92 ALA A CA 1
ATOM 762 C C . ALA A 1 92 ? -8.661 1.256 11.175 1.00 88.19 92 ALA A C 1
ATOM 764 O O . ALA A 1 92 ? -9.473 0.576 11.804 1.00 88.19 92 ALA A O 1
ATOM 765 N N . ILE A 1 93 ? -7.496 1.630 11.719 1.00 90.19 93 ILE A N 1
ATOM 766 C CA . ILE A 1 93 ? -7.109 1.302 13.100 1.00 90.19 93 ILE A CA 1
ATOM 767 C C . ILE A 1 93 ? -7.950 2.082 14.110 1.00 90.19 93 ILE A C 1
ATOM 769 O O . ILE A 1 93 ? -8.338 1.505 15.127 1.00 90.19 93 ILE A O 1
ATOM 773 N N . VAL A 1 94 ? -8.266 3.353 13.847 1.00 89.56 94 VAL A N 1
ATOM 774 C CA . VAL A 1 94 ? -9.177 4.146 14.692 1.00 89.56 94 VAL A CA 1
ATOM 775 C C . VAL A 1 94 ? -10.549 3.476 14.766 1.00 89.56 94 VAL A C 1
ATOM 777 O O . VAL A 1 94 ? -11.028 3.188 15.862 1.00 89.56 94 VAL A O 1
ATOM 780 N N . GLU A 1 95 ? -11.149 3.156 13.620 1.00 88.44 95 GLU A N 1
ATOM 781 C CA . GLU A 1 95 ? -12.466 2.510 13.546 1.00 88.44 95 GLU A CA 1
ATOM 782 C C . GLU A 1 95 ? -12.471 1.160 14.278 1.00 88.44 95 GLU A C 1
ATOM 784 O O . GLU A 1 95 ? -13.299 0.940 15.166 1.00 88.44 95 GLU A O 1
ATOM 789 N N . LYS A 1 96 ? -11.482 0.292 14.012 1.00 89.69 96 LYS A N 1
ATOM 790 C CA . LYS A 1 96 ? -11.355 -0.995 14.714 1.00 89.69 96 LYS A CA 1
ATOM 791 C C . LYS A 1 96 ? -11.118 -0.842 16.210 1.00 89.69 96 LYS A C 1
ATOM 793 O O . LYS A 1 96 ? -11.682 -1.603 16.991 1.00 89.69 96 LYS A O 1
ATOM 798 N N . SER A 1 97 ? -10.334 0.144 16.637 1.00 89.19 97 SER A N 1
ATOM 799 C CA . SER A 1 97 ? -10.119 0.402 18.065 1.00 89.19 97 SER A CA 1
ATOM 800 C C . SER A 1 97 ? -11.432 0.722 18.774 1.00 89.19 97 SER A C 1
ATOM 802 O O . SER A 1 97 ? -11.674 0.226 19.870 1.00 89.19 97 SER A O 1
ATOM 804 N N . LEU A 1 98 ? -12.299 1.522 18.152 1.00 86.88 98 LEU A N 1
ATOM 805 C CA . LEU A 1 98 ? -13.595 1.879 18.728 1.00 86.88 98 LEU A CA 1
ATOM 806 C C . LEU A 1 98 ? -14.553 0.681 18.787 1.00 86.88 98 LEU A C 1
ATOM 808 O O . LEU A 1 98 ? -15.292 0.542 19.763 1.00 86.88 98 LEU A O 1
ATOM 812 N N . GLU A 1 99 ? -14.511 -0.210 17.791 1.00 87.25 99 GLU A N 1
ATOM 813 C CA . GLU A 1 99 ? -15.261 -1.474 17.812 1.00 87.25 99 GLU A CA 1
ATOM 814 C C . GLU A 1 99 ? -14.800 -2.404 18.946 1.00 87.25 99 GLU A C 1
ATOM 816 O O . GLU A 1 99 ? -15.630 -2.982 19.659 1.00 87.25 99 GLU A O 1
ATOM 821 N N . MET A 1 100 ? -13.482 -2.542 19.119 1.00 84.56 100 MET A N 1
ATOM 822 C CA . MET A 1 100 ? -12.868 -3.437 20.104 1.00 84.56 100 MET A CA 1
ATOM 823 C C . MET A 1 100 ? -13.024 -2.907 21.535 1.00 84.56 100 MET A C 1
ATOM 825 O O . MET A 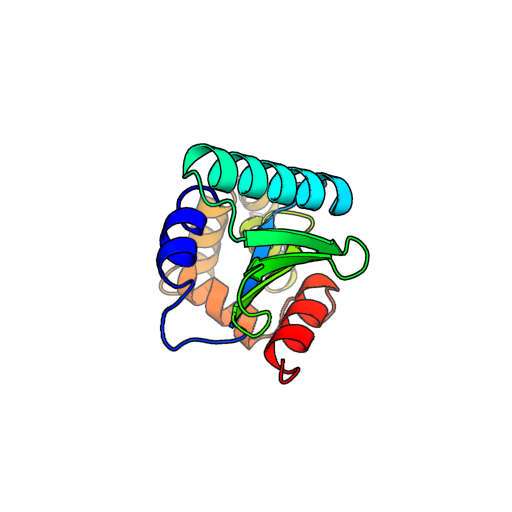1 100 ? -13.364 -3.659 22.450 1.00 84.56 100 MET A O 1
ATOM 829 N N . TYR A 1 101 ? -12.842 -1.601 21.734 1.00 81.50 101 TYR A N 1
ATOM 830 C CA . TYR A 1 101 ? -12.896 -0.937 23.035 1.00 81.50 101 TYR A CA 1
ATOM 831 C C . TYR A 1 101 ? -14.218 -0.184 23.216 1.00 81.50 101 TYR A C 1
ATOM 833 O O . TYR A 1 101 ? -14.239 1.037 23.367 1.00 81.50 101 TYR A O 1
ATOM 841 N N . ARG A 1 102 ? -15.337 -0.926 23.253 1.00 65.81 102 ARG A N 1
ATOM 842 C CA . ARG A 1 102 ? -16.732 -0.431 23.402 1.00 65.81 102 ARG A CA 1
ATOM 843 C C . ARG A 1 102 ? -16.986 0.585 24.542 1.00 65.81 102 ARG A C 1
ATOM 845 O O . ARG A 1 102 ? -18.095 1.104 24.662 1.00 65.81 102 ARG A O 1
ATOM 852 N N . SER A 1 103 ? -15.998 0.882 25.385 1.00 61.97 103 SER A N 1
ATOM 853 C CA . SER A 1 103 ? -16.020 1.910 26.430 1.00 61.97 103 SER A CA 1
ATOM 854 C C . SER A 1 103 ? -16.103 3.354 25.908 1.00 61.97 103 SER A C 1
ATOM 856 O O . SER A 1 103 ? -16.451 4.244 26.680 1.00 61.97 103 SER A O 1
ATOM 858 N N . PHE A 1 104 ? -15.887 3.616 24.614 1.00 61.41 104 PHE A N 1
ATOM 859 C CA . PHE A 1 104 ? -15.970 4.969 24.036 1.00 61.41 104 PHE A CA 1
ATOM 860 C C . PHE A 1 104 ? -17.395 5.491 23.755 1.00 61.41 104 PHE A C 1
ATOM 862 O O . PHE A 1 104 ? -17.550 6.499 23.075 1.00 61.41 104 PHE A O 1
ATOM 869 N N . SER A 1 105 ? -18.461 4.880 24.276 1.00 56.97 105 SER A N 1
ATOM 870 C CA . SER A 1 105 ? -19.853 5.127 23.840 1.00 56.97 105 SER A CA 1
ATOM 871 C C . SER A 1 105 ? -20.379 6.577 23.926 1.00 56.97 105 SER A C 1
ATOM 873 O O . SER A 1 105 ? -21.373 6.883 23.271 1.00 56.97 105 SER A O 1
ATOM 875 N N . ARG A 1 106 ? -19.728 7.491 24.666 1.00 55.56 106 ARG A N 1
ATOM 876 C CA . ARG A 1 106 ? -20.034 8.942 24.644 1.00 55.56 106 ARG A CA 1
ATOM 877 C C . ARG A 1 106 ? -19.009 9.813 23.906 1.00 55.56 106 ARG A C 1
ATOM 879 O O . ARG A 1 106 ? -19.366 10.912 23.497 1.00 55.56 106 ARG A O 1
ATOM 886 N N . SER A 1 107 ? -17.777 9.338 23.721 1.00 59.38 107 SER A N 1
ATOM 887 C CA . SER A 1 107 ? -16.653 10.110 23.149 1.00 59.38 107 SER A CA 1
ATOM 888 C C . SER A 1 107 ? -16.239 9.634 21.752 1.00 59.38 107 SER A C 1
ATOM 890 O O . SER A 1 107 ? -15.505 10.326 21.056 1.00 59.38 107 SER A O 1
ATOM 892 N N . GLY A 1 108 ? -16.697 8.454 21.329 1.00 61.00 108 GLY A N 1
ATOM 893 C CA . GLY A 1 108 ? -16.270 7.797 20.094 1.00 61.00 108 GLY A CA 1
ATOM 894 C C . GLY A 1 108 ? -16.647 8.577 18.839 1.00 61.00 108 GLY A C 1
ATOM 895 O O . GLY A 1 108 ? -15.856 8.637 17.908 1.00 61.00 108 GLY A O 1
ATOM 896 N N . THR A 1 109 ? -17.796 9.258 18.826 1.00 60.03 109 THR A N 1
ATOM 897 C CA . THR A 1 109 ? -18.190 10.124 17.702 1.00 60.03 109 THR A CA 1
ATOM 898 C C . THR A 1 109 ? -17.281 11.342 17.552 1.00 60.03 109 THR A C 1
ATOM 900 O O . THR A 1 109 ? -16.996 11.736 16.425 1.00 60.03 109 THR A O 1
ATOM 903 N N . ALA A 1 110 ? -16.788 11.908 18.660 1.00 61.91 110 ALA A N 1
ATOM 904 C CA . ALA A 1 110 ? -15.823 13.003 18.620 1.00 61.91 110 ALA A CA 1
ATOM 905 C C . ALA A 1 110 ? -14.481 12.518 18.053 1.00 61.91 110 ALA A C 1
ATOM 907 O O . ALA A 1 110 ? -13.960 13.144 17.140 1.00 61.91 110 ALA A O 1
ATOM 908 N N . ILE A 1 111 ? -13.992 11.355 18.500 1.00 65.38 111 ILE A N 1
ATOM 909 C CA . ILE A 1 111 ? -12.725 10.760 18.038 1.00 65.38 111 ILE A CA 1
ATOM 910 C C . ILE A 1 111 ? -12.755 10.441 16.534 1.00 65.38 111 ILE A C 1
ATOM 912 O O . ILE A 1 111 ? -11.786 10.715 15.837 1.00 65.38 111 ILE A O 1
ATOM 916 N N . VAL A 1 112 ? -13.870 9.917 16.009 1.00 64.75 112 VAL A N 1
ATOM 917 C CA . VAL A 1 112 ? -14.019 9.638 14.562 1.00 64.75 112 VAL A CA 1
ATOM 918 C C . VAL A 1 112 ? -14.019 10.918 13.719 1.00 64.75 112 VAL A C 1
ATOM 920 O O . VAL A 1 112 ? -13.647 10.881 12.550 1.00 64.75 112 VAL A O 1
ATOM 923 N N . SER A 1 113 ? -14.436 12.049 14.295 1.00 65.00 113 SER A N 1
ATOM 924 C CA . SER A 1 113 ? -14.433 13.346 13.608 1.00 65.00 113 SER A CA 1
ATOM 925 C C . SER A 1 113 ? -13.081 14.066 13.637 1.00 65.00 113 SER A C 1
ATOM 927 O O . SER A 1 113 ? -12.932 15.098 12.982 1.00 65.00 113 SER A O 1
ATOM 929 N N . GLU A 1 114 ? -12.103 13.546 14.382 1.00 74.31 114 GLU A N 1
ATOM 930 C CA . GLU A 1 114 ? -10.755 14.104 14.430 1.00 74.31 114 GLU A CA 1
ATOM 931 C C . GLU A 1 114 ? -9.864 13.576 13.301 1.00 74.31 114 GLU A C 1
ATOM 933 O O . GLU A 1 114 ? -10.135 12.557 12.665 1.00 74.31 114 GLU A O 1
ATOM 938 N N . ASP A 1 115 ? -8.757 14.280 13.076 1.00 84.69 115 ASP A N 1
ATOM 939 C CA . ASP A 1 115 ? -7.660 13.784 12.253 1.00 84.69 115 ASP A CA 1
ATOM 940 C C . ASP A 1 115 ? -7.205 12.384 12.742 1.00 84.69 115 ASP A C 1
ATOM 942 O O . ASP A 1 115 ? -6.952 12.224 13.944 1.00 84.69 115 ASP A O 1
ATOM 946 N N . PRO A 1 116 ? -7.081 11.369 11.858 1.00 84.50 116 PRO A N 1
ATOM 947 C CA . PRO A 1 116 ? -6.766 9.992 12.254 1.00 84.50 116 PRO A CA 1
ATOM 948 C C . PRO A 1 116 ? -5.484 9.865 13.078 1.00 84.50 116 PRO A C 1
ATOM 950 O O . PRO A 1 116 ? -5.416 9.062 14.010 1.00 84.50 116 PRO A O 1
ATOM 953 N N . HIS A 1 117 ? -4.482 10.694 12.789 1.00 84.06 117 HIS A N 1
ATOM 954 C CA . HIS A 1 117 ? -3.220 10.680 13.509 1.00 84.06 117 HIS A CA 1
ATOM 955 C C . HIS A 1 117 ? -3.387 11.147 14.957 1.00 84.06 117 HIS A C 1
ATOM 957 O O . HIS A 1 117 ? -2.792 10.582 15.883 1.00 84.06 117 HIS A O 1
ATOM 963 N N . LYS A 1 118 ? -4.209 12.178 15.171 1.00 85.81 118 LYS A N 1
ATOM 964 C CA . LYS A 1 118 ? -4.570 12.662 16.507 1.00 85.81 118 LYS A CA 1
ATOM 965 C C . LYS A 1 118 ? -5.426 11.636 17.251 1.00 85.81 118 LYS A C 1
ATOM 967 O O . LYS A 1 118 ? -5.081 11.267 18.372 1.00 85.81 118 LYS A O 1
ATOM 972 N N . ALA A 1 119 ? -6.440 11.088 16.584 1.00 87.31 119 ALA A N 1
ATOM 973 C CA . ALA A 1 119 ? -7.322 10.066 17.139 1.00 87.31 119 ALA A CA 1
ATOM 974 C C . ALA A 1 119 ? -6.553 8.827 17.636 1.00 87.31 119 ALA A C 1
ATOM 976 O O . ALA A 1 119 ? -6.832 8.323 18.724 1.00 87.31 119 ALA A O 1
ATOM 977 N N . LEU A 1 120 ? -5.542 8.357 16.895 1.00 90.12 120 LEU A N 1
ATOM 978 C CA . LEU A 1 120 ? -4.706 7.230 17.325 1.00 90.12 120 LEU A CA 1
ATOM 979 C C . LEU A 1 120 ? -3.930 7.512 18.616 1.00 90.12 120 LEU A C 1
ATOM 981 O O . LEU A 1 120 ? -3.822 6.624 19.462 1.00 90.12 120 LEU A O 1
ATOM 985 N N . ASN A 1 121 ? -3.388 8.723 18.778 1.00 89.12 121 ASN A N 1
ATOM 986 C CA . ASN A 1 121 ? -2.689 9.097 20.010 1.00 89.12 121 ASN A CA 1
ATOM 987 C C . ASN A 1 121 ? -3.655 9.148 21.198 1.00 89.12 121 ASN A C 1
ATOM 989 O O . ASN A 1 121 ? -3.335 8.638 22.273 1.00 89.12 121 ASN A O 1
ATOM 993 N N . ASP A 1 122 ? -4.849 9.701 20.990 1.00 87.50 122 ASP A N 1
ATOM 994 C CA . ASP A 1 122 ? -5.861 9.798 22.037 1.00 87.50 122 ASP A CA 1
ATOM 995 C C . ASP A 1 122 ? -6.348 8.408 22.459 1.00 87.50 122 ASP A C 1
ATOM 997 O O . ASP A 1 122 ? -6.409 8.112 23.655 1.00 87.50 122 ASP A O 1
ATOM 1001 N N . ILE A 1 123 ? -6.614 7.514 21.503 1.00 87.81 123 ILE A N 1
ATOM 1002 C CA . ILE A 1 123 ? -6.974 6.118 21.784 1.00 87.81 123 ILE A CA 1
ATOM 1003 C C . ILE A 1 123 ? -5.843 5.410 22.530 1.00 87.81 123 ILE A C 1
ATOM 1005 O O . ILE A 1 123 ? -6.106 4.749 23.535 1.00 87.81 123 ILE A O 1
ATOM 1009 N N . ALA A 1 124 ? -4.594 5.557 22.077 1.00 89.75 124 ALA A N 1
ATOM 1010 C CA . ALA A 1 124 ? -3.442 4.941 22.727 1.00 89.75 124 ALA A CA 1
ATOM 1011 C C . ALA A 1 124 ? -3.352 5.351 24.205 1.00 89.75 124 ALA A C 1
ATOM 1013 O O . ALA A 1 124 ? -3.262 4.482 25.072 1.00 89.75 124 ALA A O 1
ATOM 1014 N N . CYS A 1 125 ? -3.481 6.649 24.492 1.00 87.88 125 CYS A N 1
ATOM 1015 C CA . CYS A 1 125 ? -3.469 7.191 25.849 1.00 87.88 125 CYS A CA 1
ATOM 1016 C C . CYS A 1 125 ? -4.610 6.622 26.712 1.00 87.88 125 CYS A C 1
ATOM 1018 O O . CYS A 1 125 ? -4.369 6.115 27.807 1.00 87.88 125 CYS A O 1
ATOM 1020 N N . HIS A 1 126 ? -5.846 6.624 26.200 1.00 86.56 126 HIS A N 1
ATOM 1021 C CA . HIS A 1 126 ? -7.013 6.112 26.931 1.00 86.56 126 HIS A CA 1
ATOM 1022 C C . HIS A 1 126 ? -6.928 4.610 27.233 1.00 86.56 126 HIS A C 1
ATOM 1024 O O . HIS A 1 126 ? -7.445 4.164 28.255 1.00 86.56 126 HIS A O 1
ATOM 1030 N N . GLN A 1 127 ? -6.292 3.831 26.356 1.00 86.50 127 GLN A N 1
ATOM 1031 C CA . GLN A 1 127 ? -6.133 2.383 26.518 1.00 86.50 127 GLN A CA 1
ATOM 1032 C C . GLN A 1 127 ? -4.827 1.995 27.237 1.00 86.50 127 GLN A C 1
ATOM 1034 O O . GLN A 1 127 ? -4.520 0.811 27.361 1.00 86.50 127 GLN A O 1
ATOM 1039 N N . GLY A 1 128 ? -4.057 2.973 27.729 1.00 87.88 128 GLY A N 1
ATOM 1040 C CA . GLY A 1 128 ? -2.829 2.732 28.490 1.00 87.88 128 GLY A CA 1
ATOM 1041 C C . GLY A 1 128 ? -1.635 2.270 27.648 1.00 87.88 128 GLY A C 1
ATOM 1042 O O . GLY A 1 128 ? -0.687 1.701 28.190 1.00 87.88 128 GLY A O 1
ATOM 1043 N N . PHE A 1 129 ? -1.655 2.498 26.334 1.00 91.38 129 PHE A N 1
ATOM 1044 C CA . PHE A 1 129 ? -0.478 2.322 25.486 1.00 91.38 129 PHE A CA 1
ATOM 1045 C C . PHE A 1 129 ? 0.476 3.511 25.640 1.00 91.38 129 PHE A C 1
ATOM 1047 O O . PHE A 1 129 ? 0.061 4.640 25.883 1.00 91.38 129 PHE A O 1
ATOM 1054 N N . HIS A 1 130 ? 1.773 3.250 25.460 1.00 88.50 130 HIS A N 1
ATOM 1055 C CA . HIS A 1 130 ? 2.813 4.280 25.544 1.00 88.50 130 HIS A CA 1
ATOM 1056 C C . HIS A 1 130 ? 2.675 5.351 24.448 1.00 88.50 130 HIS A C 1
ATOM 1058 O O . HIS A 1 130 ? 2.900 6.530 24.695 1.00 88.50 130 HIS A O 1
ATOM 1064 N N . ASP A 1 131 ? 2.320 4.931 23.234 1.00 89.75 131 ASP A N 1
ATOM 1065 C CA . ASP A 1 131 ? 2.165 5.787 22.061 1.00 89.75 131 ASP A CA 1
ATOM 1066 C C . ASP A 1 131 ? 1.287 5.099 21.000 1.00 89.75 131 ASP A C 1
ATOM 1068 O O . ASP A 1 131 ? 0.902 3.928 21.133 1.00 89.75 131 ASP A O 1
ATOM 1072 N N . LYS A 1 132 ? 0.983 5.823 19.915 1.00 89.81 132 LYS A N 1
ATOM 1073 C CA . LYS A 1 132 ? 0.238 5.271 18.778 1.00 89.81 132 LYS A CA 1
ATOM 1074 C C . LYS A 1 132 ? 0.939 4.085 18.104 1.00 89.81 132 LYS A C 1
ATOM 1076 O O . LYS A 1 132 ? 0.263 3.195 17.603 1.00 89.81 132 LYS A O 1
ATOM 1081 N N . GLU A 1 133 ? 2.272 4.020 18.112 1.00 91.75 133 GLU A N 1
ATOM 1082 C CA . GLU A 1 133 ? 3.019 2.914 17.494 1.00 91.75 133 GLU A CA 1
ATOM 1083 C C . GLU A 1 133 ? 2.807 1.611 18.273 1.00 91.75 133 GLU A C 1
ATOM 1085 O O . GLU A 1 133 ? 2.668 0.537 17.687 1.00 91.75 133 GLU A O 1
ATOM 1090 N N . ALA A 1 134 ? 2.733 1.691 19.602 1.00 91.62 134 ALA A N 1
ATOM 1091 C CA . ALA A 1 134 ? 2.394 0.571 20.466 1.00 91.62 134 ALA A CA 1
ATOM 1092 C C . ALA A 1 134 ? 0.963 0.076 20.209 1.00 91.62 134 ALA A C 1
ATOM 1094 O O . ALA A 1 134 ? 0.754 -1.139 20.147 1.00 91.62 134 ALA A O 1
ATOM 1095 N N . LEU A 1 135 ? 0.010 0.989 19.985 1.00 91.38 135 LEU A N 1
ATOM 1096 C CA . LEU A 1 135 ? -1.353 0.647 19.566 1.00 91.38 135 LEU A CA 1
ATOM 1097 C C . LEU A 1 135 ? -1.362 -0.049 18.193 1.00 91.38 135 LEU A C 1
ATOM 1099 O O . LEU A 1 135 ? -1.959 -1.115 18.060 1.00 91.38 135 LEU A O 1
ATOM 1103 N N . ILE A 1 136 ? -0.648 0.487 17.196 1.00 89.94 136 ILE A N 1
ATOM 1104 C CA . ILE A 1 136 ? -0.537 -0.111 15.853 1.00 89.94 136 ILE A CA 1
ATOM 1105 C C . ILE A 1 136 ? 0.063 -1.524 15.938 1.00 89.94 136 ILE A C 1
ATOM 1107 O O . ILE A 1 136 ? -0.491 -2.477 15.389 1.00 89.94 136 ILE A O 1
ATOM 1111 N N . ARG A 1 137 ? 1.167 -1.704 16.676 1.00 90.88 137 ARG A N 1
ATOM 1112 C CA . ARG A 1 137 ? 1.776 -3.031 16.892 1.00 90.88 137 ARG A CA 1
ATOM 1113 C C . ARG A 1 137 ? 0.820 -3.989 17.588 1.00 90.88 137 ARG A C 1
ATOM 1115 O O . ARG A 1 137 ? 0.794 -5.175 17.259 1.00 90.88 137 ARG A O 1
ATOM 1122 N N . HIS A 1 138 ? 0.051 -3.494 18.554 1.00 92.12 138 HIS A N 1
ATOM 1123 C CA . HIS A 1 138 ? -0.963 -4.292 19.223 1.00 92.12 138 HIS A CA 1
ATOM 1124 C C . HIS A 1 138 ? -2.064 -4.726 18.243 1.00 92.12 138 HIS A C 1
ATOM 1126 O O . HIS A 1 138 ? -2.354 -5.917 18.195 1.00 92.12 138 HIS A O 1
ATOM 1132 N N . ALA A 1 139 ? -2.576 -3.833 17.391 1.00 90.62 139 ALA A N 1
ATOM 1133 C CA . ALA A 1 139 ? -3.566 -4.169 16.363 1.00 90.62 139 ALA A CA 1
ATOM 1134 C C . ALA A 1 139 ? -3.081 -5.276 15.407 1.00 90.62 139 ALA A C 1
ATOM 1136 O O . ALA A 1 139 ? -3.829 -6.199 15.075 1.00 90.62 139 ALA A O 1
ATOM 1137 N N . VAL A 1 140 ? -1.804 -5.226 15.006 1.00 86.88 140 VAL A N 1
ATOM 1138 C CA . VAL A 1 140 ? -1.178 -6.275 14.182 1.00 86.88 140 VAL A CA 1
ATOM 1139 C C . VAL A 1 140 ? -1.072 -7.597 14.946 1.00 86.88 140 VAL A C 1
ATOM 1141 O O . VAL A 1 140 ? -1.434 -8.643 14.407 1.00 86.88 140 VAL A O 1
ATOM 1144 N N . ARG A 1 141 ? -0.600 -7.569 16.201 1.00 88.94 141 ARG A N 1
ATOM 1145 C CA . ARG A 1 141 ? -0.442 -8.767 17.045 1.00 88.94 141 ARG A CA 1
ATOM 1146 C C . ARG A 1 141 ? -1.776 -9.466 17.309 1.00 88.94 141 ARG A C 1
ATOM 1148 O O . ARG A 1 141 ? -1.843 -10.687 17.212 1.00 88.94 141 ARG A O 1
ATOM 1155 N N . GLU A 1 142 ? -2.818 -8.692 17.589 1.00 91.94 142 GLU A N 1
ATOM 1156 C CA . GLU A 1 142 ? -4.180 -9.184 17.819 1.00 91.94 142 GLU A CA 1
ATOM 1157 C C . GLU A 1 142 ? -4.940 -9.482 16.516 1.00 91.94 142 GLU A C 1
ATOM 1159 O O . GLU A 1 142 ? -6.091 -9.912 16.549 1.00 91.94 142 GLU A O 1
ATOM 1164 N N . ARG A 1 143 ? -4.299 -9.287 15.356 1.00 90.44 143 ARG A N 1
ATOM 1165 C CA . ARG A 1 143 ? -4.835 -9.609 14.028 1.00 90.44 143 ARG A CA 1
ATOM 1166 C C . ARG A 1 143 ? -6.198 -8.964 13.753 1.00 90.44 143 ARG A C 1
ATOM 1168 O O . ARG A 1 143 ? -7.090 -9.609 13.204 1.00 90.44 143 ARG A O 1
ATOM 1175 N N . TRP A 1 144 ? -6.354 -7.686 14.100 1.00 92.56 144 TRP A N 1
ATOM 1176 C CA . TRP A 1 144 ? -7.627 -6.960 13.953 1.00 92.56 144 TRP A CA 1
ATOM 1177 C C . TRP A 1 144 ? -8.183 -6.936 12.524 1.00 92.56 144 TRP A C 1
ATOM 1179 O O . TRP A 1 144 ? -9.389 -6.812 12.337 1.00 92.56 144 TRP A O 1
ATOM 1189 N N . PHE A 1 145 ? -7.308 -7.080 11.531 1.00 92.00 145 PHE A N 1
ATOM 1190 C CA . PHE A 1 145 ? -7.643 -7.029 10.109 1.00 92.00 145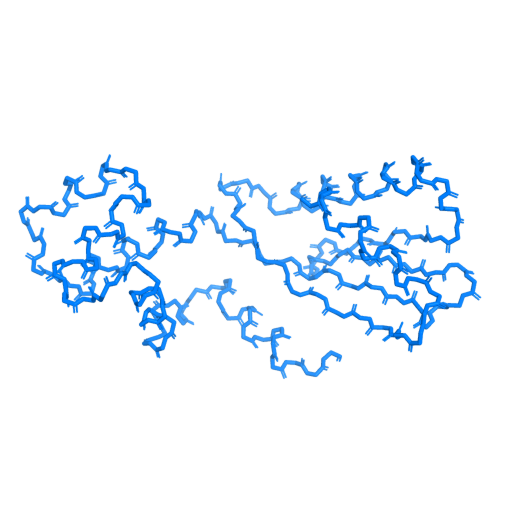 PHE A CA 1
ATOM 1191 C C . PHE A 1 145 ? -7.571 -8.396 9.429 1.00 92.00 145 PHE A C 1
ATOM 1193 O O . PHE A 1 145 ? -7.490 -8.462 8.213 1.00 92.00 145 PHE A O 1
ATOM 1200 N N . ARG A 1 146 ? -7.570 -9.504 10.181 1.00 92.06 146 ARG A N 1
ATOM 1201 C CA . ARG A 1 146 ? -7.397 -10.854 9.608 1.00 92.06 146 ARG A CA 1
ATOM 1202 C C . ARG A 1 146 ? -8.404 -11.205 8.506 1.00 92.06 146 ARG A C 1
ATOM 1204 O O . ARG A 1 146 ? -8.084 -12.025 7.658 1.00 92.06 146 ARG A O 1
ATOM 1211 N N . ASP A 1 147 ? -9.594 -10.615 8.576 1.00 90.62 147 ASP A N 1
ATOM 1212 C CA . ASP A 1 147 ? -10.713 -10.875 7.671 1.00 90.62 147 ASP A CA 1
ATOM 1213 C C . ASP A 1 147 ? -10.735 -9.876 6.493 1.00 90.62 147 ASP A C 1
ATOM 1215 O O . ASP A 1 147 ? -11.602 -9.954 5.631 1.00 90.62 147 ASP A O 1
ATOM 1219 N N . GLU A 1 148 ? -9.777 -8.942 6.438 1.00 90.44 148 GLU A N 1
ATOM 1220 C CA . GLU A 1 148 ? -9.628 -7.987 5.342 1.00 90.44 148 GLU A CA 1
ATOM 1221 C C . GLU A 1 148 ? -8.814 -8.587 4.186 1.00 90.44 148 GLU A C 1
ATOM 1223 O O . GLU A 1 148 ? -7.739 -9.171 4.386 1.00 90.44 148 GLU A O 1
ATOM 1228 N N . ASP A 1 149 ? -9.268 -8.358 2.952 1.00 90.12 149 ASP A N 1
ATOM 1229 C CA . ASP A 1 149 ? -8.611 -8.870 1.742 1.00 90.12 149 ASP A CA 1
ATOM 1230 C C . ASP A 1 149 ? -7.160 -8.386 1.621 1.00 90.12 149 ASP A C 1
ATOM 1232 O O . ASP A 1 149 ? -6.253 -9.161 1.313 1.00 90.12 149 ASP A O 1
ATOM 1236 N N . TRP A 1 150 ? -6.910 -7.105 1.913 1.00 89.62 150 TRP A N 1
ATOM 1237 C CA . TRP A 1 150 ? -5.571 -6.515 1.830 1.00 89.62 150 TRP A CA 1
ATOM 1238 C C . TRP A 1 150 ? -4.604 -7.116 2.860 1.00 89.62 150 TRP A C 1
ATOM 1240 O O . TRP A 1 150 ? -3.409 -7.240 2.585 1.00 89.62 150 TRP A O 1
ATOM 1250 N N . TYR A 1 151 ? -5.101 -7.514 4.034 1.00 90.06 151 TYR A N 1
ATOM 1251 C CA . TYR A 1 151 ? -4.287 -8.141 5.073 1.00 90.06 151 TYR A CA 1
ATOM 1252 C C . TYR A 1 151 ? -3.977 -9.592 4.708 1.00 90.06 151 TYR A C 1
ATOM 1254 O O . TYR A 1 151 ? -2.834 -10.034 4.829 1.00 90.06 151 TYR A O 1
ATOM 1262 N N . THR A 1 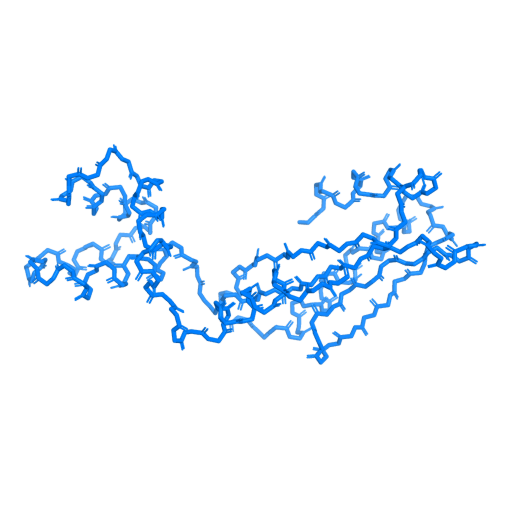152 ? -4.970 -10.320 4.196 1.00 90.19 152 THR A N 1
ATOM 1263 C CA . THR A 1 152 ? -4.783 -11.684 3.687 1.00 90.19 152 THR A CA 1
ATOM 1264 C C . THR A 1 152 ? -3.757 -11.707 2.558 1.00 90.19 152 THR A C 1
ATOM 1266 O O . THR A 1 152 ? -2.837 -12.526 2.573 1.00 90.19 152 THR A O 1
ATOM 1269 N N . GLU A 1 153 ? -3.848 -10.758 1.626 1.00 88.94 153 GLU A N 1
ATOM 1270 C CA . GLU A 1 153 ? -2.886 -10.603 0.538 1.00 88.94 153 GLU A CA 1
ATOM 1271 C C . GLU A 1 153 ? -1.480 -10.263 1.053 1.00 88.94 153 GLU A C 1
ATOM 1273 O O . GLU A 1 153 ? -0.500 -10.844 0.588 1.00 88.94 153 GLU A O 1
ATOM 1278 N N . LEU A 1 154 ? -1.358 -9.390 2.060 1.00 88.44 154 LEU A N 1
ATOM 1279 C CA . LEU A 1 154 ? -0.074 -9.070 2.692 1.00 88.44 154 LEU A CA 1
ATOM 1280 C C . LEU A 1 154 ? 0.583 -10.310 3.295 1.00 88.44 154 LEU A C 1
ATOM 1282 O O . LEU A 1 154 ? 1.751 -10.589 3.019 1.00 88.44 154 LEU A O 1
ATOM 1286 N N . ILE A 1 155 ? -0.170 -11.079 4.085 1.00 87.38 155 ILE A N 1
ATOM 1287 C CA . ILE A 1 155 ? 0.329 -12.321 4.677 1.00 87.38 155 ILE A CA 1
ATOM 1288 C C . ILE A 1 155 ? 0.703 -13.318 3.582 1.00 87.38 155 ILE A C 1
ATOM 1290 O O . ILE A 1 155 ? 1.776 -13.919 3.657 1.00 87.38 155 ILE A O 1
ATOM 1294 N N . ARG A 1 156 ? -0.122 -13.464 2.540 1.00 87.19 156 ARG A N 1
ATOM 1295 C CA . ARG A 1 156 ? 0.170 -14.344 1.404 1.00 87.19 156 ARG A CA 1
ATOM 1296 C C . ARG A 1 156 ? 1.485 -13.961 0.731 1.00 87.19 156 ARG A C 1
ATOM 1298 O O . ARG A 1 156 ? 2.318 -14.837 0.553 1.00 87.19 156 ARG A O 1
ATOM 1305 N N . ARG A 1 157 ? 1.710 -12.679 0.431 1.00 84.56 157 ARG A N 1
ATOM 1306 C CA . ARG A 1 157 ? 2.940 -12.184 -0.218 1.00 84.56 157 ARG A CA 1
ATOM 1307 C C . ARG A 1 157 ? 4.175 -12.300 0.675 1.00 84.56 157 ARG A C 1
ATOM 1309 O O . ARG A 1 157 ? 5.264 -12.554 0.175 1.00 84.56 157 ARG A O 1
ATOM 1316 N N . MET A 1 158 ? 4.020 -12.135 1.988 1.00 81.81 158 MET A N 1
ATOM 1317 C CA . MET A 1 158 ? 5.119 -12.299 2.946 1.00 81.81 158 MET A CA 1
ATOM 1318 C C . MET A 1 158 ? 5.498 -13.764 3.199 1.00 81.81 158 MET A C 1
ATOM 1320 O O . MET A 1 158 ? 6.632 -14.045 3.579 1.00 81.81 158 MET A O 1
ATOM 1324 N N . THR A 1 159 ? 4.545 -14.689 3.055 1.00 81.69 159 THR A N 1
ATOM 1325 C CA . THR A 1 159 ? 4.741 -16.121 3.344 1.00 81.69 159 THR A CA 1
ATOM 1326 C C . THR A 1 159 ? 4.978 -16.957 2.095 1.00 81.69 159 THR A C 1
ATOM 1328 O O . THR A 1 159 ? 5.618 -18.008 2.182 1.00 81.69 159 THR A O 1
ATOM 1331 N N . SER A 1 160 ? 4.525 -16.496 0.927 1.00 72.12 160 SER A N 1
ATOM 1332 C CA . SER A 1 160 ? 4.972 -17.030 -0.349 1.00 72.12 160 SER A CA 1
ATOM 1333 C C . SER A 1 160 ? 6.475 -16.817 -0.435 1.00 72.12 160 SER A C 1
ATOM 1335 O O . SER A 1 160 ? 6.941 -15.681 -0.375 1.00 72.12 160 SER A O 1
ATOM 1337 N N . ARG A 1 161 ? 7.237 -17.907 -0.560 1.00 53.72 161 ARG A N 1
ATOM 1338 C CA . ARG A 1 161 ? 8.617 -17.822 -1.038 1.00 53.72 161 ARG A CA 1
ATOM 1339 C C . ARG A 1 161 ? 8.533 -17.295 -2.465 1.00 53.72 161 ARG A C 1
ATOM 1341 O O . ARG A 1 161 ? 8.203 -18.065 -3.363 1.00 53.72 161 ARG A O 1
ATOM 1348 N N . ILE A 1 162 ? 8.696 -15.986 -2.612 1.00 51.12 162 ILE A N 1
ATOM 1349 C CA . ILE A 1 162 ? 8.934 -15.364 -3.905 1.00 51.12 162 ILE A CA 1
ATOM 1350 C C . ILE A 1 162 ? 10.393 -15.601 -4.280 1.00 51.12 162 ILE A C 1
ATOM 1352 O O . ILE A 1 162 ? 11.239 -15.512 -3.357 1.00 51.12 162 ILE A O 1
#

Radius of gyration: 19.4 Å; chains: 1; bounding box: 45×32×50 Å